Protein AF-A0A7Y0TI34-F1 (afdb_monomer)

Mean predicted aligned error: 14.69 Å

Sequence (115 aa):
MNNKKIIVVSKRFFISGIIFFTLINDMPIPLELNNIVDNALFYTIGKVAMEKLTSTLSKMQDDTATAEDWRFAALLGEIAAVAKNRLSADANEIEFSKGSQVWVERTAVRLKTIR

Secondary structure (DSSP, 8-state):
----------HHHHHHHHHHHHHHTTPPPPHHHHHHHHHHHHHHHHHHHHHHHHHHHHHHHTT---HHHHHHHHHHHHHHHHHHHHHHHHHHHHHHHTT----------------

Structure (mmCIF, N/CA/C/O backbone):
data_AF-A0A7Y0TI34-F1
#
_entry.id   AF-A0A7Y0TI34-F1
#
loop_
_atom_site.group_PDB
_atom_site.id
_atom_site.type_symbol
_atom_site.label_atom_id
_atom_site.label_alt_id
_atom_site.label_comp_id
_atom_site.label_asym_id
_atom_site.label_entity_id
_atom_site.label_seq_id
_atom_site.pdbx_PDB_ins_code
_atom_site.Cartn_x
_atom_site.Cartn_y
_atom_site.Cartn_z
_atom_site.occupancy
_atom_site.B_iso_or_equiv
_atom_site.auth_seq_id
_atom_site.auth_comp_id
_atom_site.auth_asym_id
_atom_site.auth_atom_id
_atom_site.pdbx_PDB_model_num
ATOM 1 N N . MET A 1 1 ? 12.006 22.473 56.922 1.00 37.00 1 MET A N 1
ATOM 2 C CA . MET A 1 1 ? 11.564 22.788 55.543 1.00 37.00 1 MET A CA 1
ATOM 3 C C . MET A 1 1 ? 12.418 21.964 54.593 1.00 37.00 1 MET A C 1
ATOM 5 O O . MET A 1 1 ? 13.622 22.161 54.589 1.00 37.00 1 MET A O 1
ATOM 9 N N . ASN A 1 2 ? 11.842 20.978 53.899 1.00 34.75 2 ASN A N 1
ATOM 10 C CA . ASN A 1 2 ? 12.597 20.020 53.082 1.00 34.75 2 ASN A CA 1
ATOM 11 C C . ASN A 1 2 ? 12.186 20.170 51.609 1.00 34.75 2 ASN A C 1
ATOM 13 O O . ASN A 1 2 ? 11.075 19.799 51.230 1.00 34.75 2 ASN A O 1
ATOM 17 N N . ASN A 1 3 ? 13.070 20.754 50.798 1.00 40.03 3 ASN A N 1
ATOM 18 C CA . ASN A 1 3 ? 12.850 21.010 49.375 1.00 40.03 3 ASN A CA 1
ATOM 19 C C . ASN A 1 3 ? 13.000 19.710 48.577 1.00 40.03 3 ASN A C 1
ATOM 21 O O . ASN A 1 3 ? 14.111 19.302 48.238 1.00 40.03 3 ASN A O 1
ATOM 25 N N . LYS A 1 4 ? 11.881 19.060 48.244 1.00 39.50 4 LYS A N 1
ATOM 26 C CA . LYS A 1 4 ? 11.877 17.967 47.264 1.00 39.50 4 LYS A CA 1
ATOM 27 C C . LYS A 1 4 ? 12.020 18.565 45.861 1.00 39.50 4 LYS A C 1
ATOM 29 O O . LYS A 1 4 ? 11.077 19.146 45.333 1.00 39.50 4 LYS A O 1
ATOM 34 N N . LYS A 1 5 ? 13.205 18.426 45.257 1.00 41.06 5 LYS A N 1
ATOM 35 C CA . LYS A 1 5 ? 13.410 18.666 43.820 1.00 41.06 5 LYS A CA 1
ATOM 36 C C . LYS A 1 5 ? 12.566 17.659 43.034 1.00 41.06 5 LYS A C 1
ATOM 38 O O . LYS A 1 5 ? 12.859 16.467 43.045 1.00 41.06 5 LYS A O 1
ATOM 43 N N . ILE A 1 6 ? 11.529 18.142 42.356 1.00 42.59 6 ILE A N 1
ATOM 44 C CA . ILE A 1 6 ? 10.793 17.369 41.354 1.00 42.59 6 ILE A CA 1
ATOM 45 C C . ILE A 1 6 ? 11.658 17.359 40.092 1.00 42.59 6 ILE A C 1
ATOM 47 O O . ILE A 1 6 ? 11.821 18.381 39.430 1.00 42.59 6 ILE A O 1
ATOM 51 N N . ILE A 1 7 ? 12.258 16.209 39.791 1.00 38.44 7 ILE A N 1
ATOM 52 C CA . ILE A 1 7 ? 12.956 15.984 38.527 1.00 38.44 7 ILE A CA 1
ATOM 53 C C . ILE A 1 7 ? 11.879 15.659 37.490 1.00 38.44 7 ILE A C 1
ATOM 55 O O . ILE A 1 7 ? 11.303 14.573 37.498 1.00 38.44 7 ILE A O 1
ATOM 59 N N . VAL A 1 8 ? 11.580 16.615 36.611 1.00 40.25 8 VAL A N 1
ATOM 60 C CA . VAL A 1 8 ? 10.719 16.385 35.445 1.00 40.25 8 VAL A CA 1
ATOM 61 C C . VAL A 1 8 ? 11.553 15.652 34.398 1.00 40.25 8 VAL A C 1
ATOM 63 O O . VAL A 1 8 ? 12.291 16.265 33.628 1.00 40.25 8 VAL A O 1
ATOM 66 N N . VAL A 1 9 ? 11.481 14.321 34.396 1.00 40.94 9 VAL A N 1
ATOM 67 C CA . VAL A 1 9 ? 12.120 13.500 33.362 1.00 40.94 9 VAL A CA 1
ATOM 68 C C . VAL A 1 9 ? 11.244 13.540 32.110 1.00 40.94 9 VAL A C 1
ATOM 70 O O . VAL A 1 9 ? 10.076 13.151 32.126 1.00 40.94 9 VAL A O 1
ATOM 73 N N . SER A 1 10 ? 11.807 14.048 31.016 1.00 37.31 10 SER A N 1
ATOM 74 C CA . SER A 1 10 ? 11.152 14.124 29.710 1.00 37.31 10 SER A CA 1
ATOM 75 C C . SER A 1 10 ? 10.747 12.726 29.221 1.00 37.31 10 SER A C 1
ATOM 77 O O . SER A 1 10 ? 11.603 11.853 29.065 1.00 37.31 10 SER A O 1
ATOM 79 N N . LYS A 1 11 ? 9.451 12.517 28.927 1.00 45.50 11 LYS A N 1
ATOM 80 C CA . LYS A 1 11 ? 8.871 11.239 28.446 1.00 45.50 11 LYS A CA 1
ATOM 81 C C . LYS A 1 11 ? 9.624 10.615 27.260 1.00 45.50 11 LYS A C 1
ATOM 83 O O . LYS A 1 11 ? 9.571 9.404 27.081 1.00 45.50 11 LYS A O 1
ATOM 88 N N . ARG A 1 12 ? 10.348 11.415 26.467 1.00 41.69 12 ARG A N 1
ATOM 89 C CA . ARG A 1 12 ? 11.113 10.934 25.305 1.00 41.69 12 ARG A CA 1
ATOM 90 C C . ARG A 1 12 ? 12.350 10.104 25.673 1.00 41.69 12 ARG A C 1
ATOM 92 O O . ARG A 1 12 ? 12.727 9.245 24.890 1.00 41.69 12 ARG A O 1
ATOM 99 N N . PHE A 1 13 ? 12.942 10.305 26.852 1.00 37.56 13 PHE A N 1
ATOM 100 C CA . PHE A 1 13 ? 14.112 9.530 27.299 1.00 37.56 13 PHE A CA 1
ATOM 101 C C . PHE A 1 13 ? 13.746 8.189 27.952 1.00 37.56 13 PHE A C 1
ATOM 103 O O . PHE A 1 13 ? 14.592 7.309 28.072 1.00 37.56 13 PHE A O 1
ATOM 110 N N . PHE A 1 14 ? 12.487 8.008 28.353 1.00 46.62 14 PHE A N 1
ATOM 111 C CA . PHE A 1 14 ? 12.054 6.815 29.084 1.00 46.62 14 PHE A CA 1
ATOM 112 C C . PHE A 1 14 ? 11.859 5.600 28.163 1.00 46.62 14 PHE A C 1
ATOM 114 O O . PHE A 1 14 ? 12.132 4.469 28.551 1.00 46.62 14 PHE A O 1
ATOM 121 N N . ILE A 1 15 ? 11.452 5.834 26.911 1.00 53.09 15 ILE A N 1
AT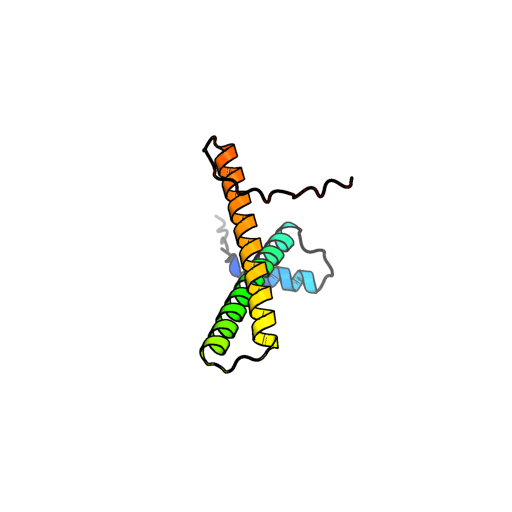OM 122 C CA . ILE A 1 15 ? 11.122 4.759 25.965 1.00 53.09 15 ILE A CA 1
ATOM 123 C C . ILE A 1 15 ? 12.388 4.038 25.478 1.00 53.09 15 ILE A C 1
ATOM 125 O O . ILE A 1 15 ? 12.407 2.811 25.456 1.00 53.09 15 ILE A O 1
ATOM 129 N N . SER A 1 16 ? 13.476 4.757 25.161 1.00 54.78 16 SER A N 1
ATOM 130 C CA . SER A 1 16 ? 14.710 4.090 24.707 1.00 54.78 16 SER A CA 1
ATOM 131 C C . SER A 1 16 ? 15.406 3.313 25.830 1.00 54.78 16 SER A C 1
ATOM 133 O O . SER A 1 16 ? 16.018 2.283 25.565 1.00 54.78 16 SER A O 1
ATOM 135 N N . GLY A 1 17 ? 15.291 3.774 27.082 1.00 52.25 17 GLY A N 1
ATOM 136 C CA . GLY A 1 17 ? 15.852 3.087 28.248 1.00 52.25 17 GLY A CA 1
ATOM 137 C C . GLY A 1 17 ? 15.115 1.791 28.592 1.00 52.25 17 GLY A C 1
ATOM 138 O O . GLY A 1 17 ? 15.759 0.792 28.897 1.00 52.25 17 GLY A O 1
ATOM 139 N N . ILE A 1 18 ? 13.781 1.780 28.481 1.00 57.06 18 ILE A N 1
ATOM 140 C CA . ILE A 1 18 ? 12.975 0.566 28.685 1.00 57.06 18 ILE A CA 1
ATOM 141 C C . ILE A 1 18 ? 13.284 -0.469 27.605 1.00 57.06 18 ILE A C 1
ATOM 143 O O . ILE A 1 18 ? 13.555 -1.613 27.942 1.00 57.06 18 ILE A O 1
ATOM 147 N N . ILE A 1 19 ? 13.322 -0.070 26.330 1.00 55.16 19 ILE A N 1
ATOM 148 C CA . ILE A 1 19 ? 13.629 -0.992 25.224 1.00 55.16 19 ILE A CA 1
ATOM 149 C C . ILE A 1 19 ? 15.005 -1.646 25.428 1.00 55.16 19 ILE A C 1
ATOM 151 O O . ILE A 1 19 ? 15.133 -2.860 25.288 1.00 55.16 19 ILE A O 1
ATOM 155 N N . PHE A 1 20 ? 16.015 -0.868 25.837 1.00 54.31 20 PHE A N 1
ATOM 156 C CA . PHE A 1 20 ? 17.354 -1.387 26.130 1.00 54.31 20 PHE A CA 1
ATOM 157 C C . PHE A 1 20 ? 17.373 -2.338 27.341 1.00 54.31 20 PHE A C 1
ATOM 159 O O . PHE A 1 20 ? 18.052 -3.359 27.311 1.00 54.31 20 PHE A O 1
ATOM 166 N N . PHE A 1 21 ? 16.600 -2.049 28.392 1.00 48.44 21 PHE A N 1
ATOM 167 C CA . PHE A 1 21 ? 16.526 -2.889 29.592 1.00 48.44 21 PHE A CA 1
ATOM 168 C C . PHE A 1 21 ? 15.748 -4.197 29.366 1.00 48.44 21 PHE A C 1
ATOM 170 O O . PHE A 1 21 ? 16.112 -5.232 29.927 1.00 48.44 21 PHE A O 1
ATOM 177 N N . THR A 1 22 ? 14.706 -4.175 28.529 1.00 54.94 22 THR A N 1
ATOM 178 C CA . THR A 1 22 ? 13.918 -5.362 28.166 1.00 54.94 22 THR A CA 1
ATOM 179 C C . THR A 1 22 ? 14.698 -6.304 27.241 1.00 54.94 22 THR A C 1
ATOM 181 O O . THR A 1 22 ? 14.626 -7.512 27.433 1.00 54.94 22 THR A O 1
ATOM 184 N N . LEU A 1 23 ? 15.520 -5.769 26.323 1.00 55.88 23 LEU A N 1
ATOM 185 C CA . LEU A 1 23 ? 16.415 -6.547 25.446 1.00 55.88 23 LEU A CA 1
ATOM 186 C C . LEU A 1 23 ? 17.519 -7.314 26.195 1.00 55.88 23 LEU A C 1
ATOM 188 O O . LEU A 1 23 ? 18.004 -8.318 25.689 1.00 55.88 23 LEU A O 1
ATOM 192 N N . ILE A 1 24 ? 17.930 -6.847 27.378 1.00 58.84 24 ILE A N 1
ATOM 193 C CA . ILE A 1 24 ? 19.001 -7.476 28.174 1.00 58.84 24 ILE A CA 1
ATOM 194 C C . ILE A 1 24 ? 18.470 -8.600 29.080 1.00 58.84 24 ILE A C 1
ATOM 196 O O . ILE A 1 24 ? 19.242 -9.465 29.484 1.00 58.84 24 ILE A O 1
ATOM 200 N N . ASN A 1 25 ? 17.176 -8.603 29.414 1.00 51.56 25 ASN A N 1
ATOM 201 C CA . ASN A 1 25 ? 16.630 -9.449 30.484 1.00 51.56 25 ASN A CA 1
ATOM 202 C C . ASN A 1 25 ? 15.557 -10.457 30.034 1.00 51.56 25 ASN A C 1
ATOM 204 O O . ASN A 1 25 ? 14.865 -10.987 30.901 1.00 51.56 25 ASN A O 1
ATOM 208 N N . ASP A 1 26 ? 15.37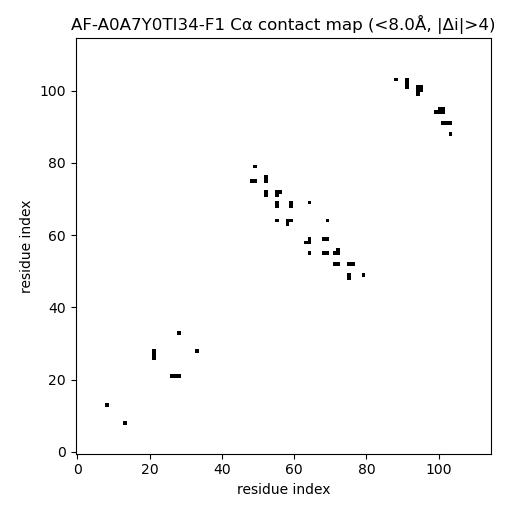5 -10.698 28.728 1.00 55.75 26 ASP A N 1
ATOM 209 C CA . ASP A 1 26 ? 14.358 -11.624 28.177 1.00 55.75 26 ASP A CA 1
ATOM 210 C C . ASP A 1 26 ? 12.962 -11.467 28.821 1.00 55.75 26 ASP A C 1
ATOM 212 O O . ASP A 1 26 ? 12.200 -12.420 28.992 1.00 55.75 26 ASP A O 1
ATOM 216 N N . MET A 1 27 ? 12.607 -10.240 29.216 1.00 59.69 27 MET A N 1
ATOM 217 C CA . MET A 1 27 ? 11.305 -9.968 29.817 1.00 59.69 27 MET A CA 1
ATOM 218 C C . MET A 1 27 ? 10.279 -9.750 28.701 1.00 59.69 27 MET A C 1
ATOM 220 O O . MET A 1 27 ? 10.570 -9.013 27.754 1.00 59.69 27 MET A O 1
ATOM 224 N N . PRO A 1 28 ? 9.066 -10.321 28.793 1.00 62.47 28 PRO A N 1
ATOM 225 C CA . PRO A 1 28 ? 8.024 -10.040 27.820 1.00 62.47 28 PRO A CA 1
ATOM 226 C C . PRO A 1 28 ? 7.707 -8.543 27.816 1.00 62.47 28 PRO A C 1
ATOM 228 O O . PRO A 1 28 ? 7.456 -7.929 28.856 1.00 62.47 28 PRO A O 1
ATOM 231 N N . ILE A 1 29 ? 7.727 -7.959 26.620 1.00 65.56 29 ILE A N 1
ATOM 232 C CA . ILE A 1 29 ? 7.335 -6.570 26.396 1.00 65.56 29 ILE A CA 1
ATOM 233 C C . ILE A 1 29 ? 5.872 -6.412 26.849 1.00 65.56 29 ILE A C 1
ATOM 235 O O . ILE A 1 29 ? 5.028 -7.216 26.442 1.00 65.56 29 ILE A O 1
ATOM 239 N N . PRO A 1 30 ? 5.537 -5.398 27.670 1.00 70.94 30 PRO A N 1
ATOM 240 C CA . PRO A 1 30 ? 4.156 -5.145 28.066 1.00 70.94 30 PRO A CA 1
ATOM 241 C C . PRO A 1 30 ? 3.240 -5.011 26.842 1.00 70.94 30 PRO A C 1
ATOM 243 O O . PRO A 1 30 ? 3.584 -4.317 25.887 1.00 70.94 30 PRO A O 1
ATOM 246 N N . LEU A 1 31 ? 2.060 -5.638 26.882 1.00 69.44 31 LEU A N 1
ATOM 247 C CA . LEU A 1 31 ? 1.126 -5.725 25.748 1.00 69.44 31 LEU A CA 1
ATOM 248 C C . LEU A 1 31 ? 0.776 -4.356 25.134 1.00 69.44 31 LEU A C 1
ATOM 250 O O . LEU A 1 31 ? 0.685 -4.224 23.917 1.00 69.44 31 LEU A O 1
ATOM 254 N N . GLU A 1 32 ? 0.641 -3.318 25.963 1.00 69.31 32 GLU A N 1
ATOM 255 C CA . GLU A 1 32 ? 0.392 -1.948 25.495 1.00 69.31 32 GLU A CA 1
ATOM 256 C C . GLU A 1 32 ? 1.549 -1.385 24.662 1.00 69.31 32 GLU A C 1
ATOM 258 O O . GLU A 1 32 ? 1.319 -0.692 23.672 1.00 69.31 32 GLU A O 1
ATOM 263 N N . LEU A 1 33 ? 2.794 -1.706 25.027 1.00 68.94 33 LEU A N 1
ATOM 264 C CA . LEU A 1 33 ? 3.970 -1.288 24.270 1.00 68.94 33 LEU A CA 1
ATOM 265 C C . LEU A 1 33 ? 4.071 -2.068 22.955 1.00 68.94 33 LEU A C 1
ATOM 267 O O . LEU A 1 33 ? 4.425 -1.477 21.939 1.00 68.94 33 LEU A O 1
ATOM 271 N N . ASN A 1 34 ? 3.687 -3.349 22.952 1.00 72.81 34 ASN A N 1
ATOM 272 C CA . ASN A 1 34 ? 3.647 -4.162 21.737 1.00 72.81 34 ASN A CA 1
ATOM 273 C C . ASN A 1 34 ? 2.650 -3.596 20.713 1.00 72.81 34 ASN A C 1
ATOM 275 O O . ASN A 1 34 ? 3.015 -3.335 19.574 1.00 72.81 34 ASN A O 1
ATOM 279 N N . ASN A 1 35 ? 1.437 -3.245 21.154 1.00 76.19 35 ASN A N 1
ATOM 280 C CA . ASN A 1 35 ? 0.425 -2.627 20.291 1.00 76.19 35 ASN A CA 1
ATOM 281 C C . ASN A 1 35 ? 0.889 -1.284 19.697 1.00 76.19 35 ASN A C 1
ATOM 283 O O . ASN A 1 35 ? 0.560 -0.954 18.560 1.00 76.19 35 ASN A O 1
ATOM 287 N N . ILE A 1 36 ? 1.652 -0.486 20.453 1.00 80.94 36 ILE A N 1
ATOM 288 C CA . ILE A 1 36 ? 2.221 0.775 19.951 1.00 80.94 36 ILE A CA 1
ATOM 289 C C . ILE A 1 36 ? 3.285 0.503 18.883 1.00 80.94 36 ILE A C 1
ATOM 291 O O . ILE A 1 36 ? 3.295 1.175 17.850 1.00 80.94 36 ILE A O 1
ATOM 295 N N . VAL A 1 37 ? 4.171 -0.467 19.128 1.00 81.00 37 VAL A N 1
ATOM 296 C CA . VAL A 1 37 ? 5.223 -0.863 18.183 1.00 81.00 37 VAL A CA 1
ATOM 297 C C . VAL A 1 37 ? 4.608 -1.425 16.902 1.00 81.00 37 VAL A C 1
ATOM 299 O O . VAL A 1 37 ? 4.981 -0.982 15.817 1.00 81.00 37 VAL A O 1
ATOM 302 N N . ASP A 1 38 ? 3.614 -2.301 17.019 1.00 87.25 38 ASP A N 1
ATOM 303 C CA . ASP A 1 38 ? 2.904 -2.897 15.888 1.00 87.25 38 ASP A CA 1
ATOM 304 C C . ASP A 1 38 ? 2.172 -1.836 15.061 1.00 87.25 38 ASP A C 1
ATOM 306 O O . ASP A 1 38 ? 2.310 -1.791 13.839 1.00 87.25 38 ASP A O 1
ATOM 310 N N . ASN A 1 39 ? 1.471 -0.901 15.708 1.00 88.94 39 ASN A N 1
ATOM 311 C CA . ASN A 1 39 ? 0.809 0.201 15.008 1.00 88.94 39 ASN A CA 1
ATOM 312 C C . ASN A 1 39 ? 1.807 1.097 14.261 1.00 88.94 39 ASN A C 1
ATOM 314 O O . ASN A 1 39 ? 1.565 1.472 13.111 1.00 88.94 39 ASN A O 1
ATOM 318 N N . ALA A 1 40 ? 2.939 1.433 14.886 1.00 90.00 40 ALA A N 1
ATOM 319 C CA . ALA A 1 40 ? 3.989 2.217 14.242 1.00 90.00 40 ALA A CA 1
ATOM 320 C C . ALA A 1 40 ? 4.619 1.462 13.059 1.00 90.00 40 ALA A C 1
ATOM 322 O O . ALA A 1 40 ? 4.892 2.063 12.014 1.00 90.00 40 ALA A O 1
ATOM 323 N N . LEU A 1 41 ? 4.810 0.149 13.199 1.00 91.94 41 LEU A N 1
ATOM 324 C CA . LEU A 1 41 ? 5.313 -0.721 12.145 1.00 91.94 41 LEU A CA 1
ATOM 325 C C . LEU A 1 41 ? 4.333 -0.780 10.968 1.00 91.94 41 LEU A C 1
ATOM 327 O O . LEU A 1 41 ? 4.737 -0.498 9.842 1.00 91.94 41 LEU A O 1
ATOM 331 N N . PHE A 1 42 ? 3.050 -1.065 11.204 1.00 91.88 42 PHE A N 1
ATOM 332 C CA . PHE A 1 42 ? 2.038 -1.128 10.146 1.00 91.88 42 PHE A CA 1
ATOM 333 C C . PHE A 1 42 ? 1.859 0.212 9.433 1.00 91.88 42 PHE A C 1
ATOM 335 O O . PHE A 1 42 ? 1.790 0.246 8.203 1.00 91.88 42 PHE A O 1
ATOM 342 N N . TYR A 1 43 ? 1.865 1.320 10.178 1.00 93.25 43 TYR A N 1
ATOM 343 C CA . TYR A 1 43 ? 1.846 2.660 9.594 1.00 93.25 43 TYR A CA 1
ATOM 344 C C . TYR A 1 43 ? 3.057 2.893 8.680 1.00 93.25 43 TYR A C 1
ATOM 346 O O . TYR A 1 43 ? 2.914 3.368 7.551 1.00 93.25 43 TYR A O 1
ATOM 354 N N . THR A 1 44 ? 4.251 2.515 9.140 1.00 96.44 44 THR A N 1
ATOM 355 C CA . THR A 1 44 ? 5.489 2.672 8.368 1.00 96.44 44 THR A CA 1
ATOM 356 C C . THR A 1 44 ? 5.484 1.793 7.119 1.00 96.44 44 THR A C 1
ATOM 358 O O . THR A 1 44 ? 5.817 2.280 6.041 1.00 96.44 44 THR A O 1
ATOM 361 N N . ILE A 1 45 ? 5.042 0.535 7.225 1.00 96.00 45 ILE A N 1
ATOM 362 C CA . ILE A 1 45 ? 4.885 -0.378 6.084 1.00 96.00 45 ILE A CA 1
ATOM 363 C C . ILE A 1 45 ? 3.936 0.227 5.049 1.00 96.00 45 ILE A C 1
ATOM 365 O O . ILE A 1 45 ? 4.279 0.283 3.870 1.00 96.00 45 ILE A O 1
ATOM 369 N N . GLY A 1 46 ? 2.772 0.726 5.481 1.00 95.94 46 GLY A N 1
ATOM 370 C CA . GLY A 1 46 ? 1.805 1.365 4.590 1.00 95.94 46 GLY A CA 1
ATOM 371 C C . GLY A 1 46 ? 2.397 2.574 3.866 1.00 95.94 46 GLY A C 1
ATOM 372 O O . GLY A 1 46 ? 2.249 2.706 2.652 1.00 95.94 46 GLY A O 1
ATOM 373 N N . LYS A 1 47 ? 3.139 3.423 4.585 1.00 97.44 47 LYS A N 1
ATOM 374 C CA . LYS A 1 47 ? 3.816 4.583 3.998 1.00 97.44 47 LYS A CA 1
ATOM 375 C C . LYS A 1 47 ? 4.851 4.169 2.947 1.00 97.44 47 LYS A C 1
ATOM 377 O O . LYS A 1 47 ? 4.795 4.651 1.819 1.00 97.44 47 LYS A O 1
ATOM 382 N N . VAL A 1 48 ? 5.740 3.239 3.291 1.00 97.81 48 VAL A N 1
ATOM 383 C CA . VAL A 1 48 ? 6.789 2.743 2.385 1.00 97.81 48 VAL A CA 1
ATOM 384 C C . VAL A 1 48 ? 6.182 2.056 1.157 1.00 97.81 48 VAL A C 1
ATOM 386 O O . VAL A 1 48 ? 6.668 2.243 0.043 1.00 97.81 48 VAL A O 1
ATOM 389 N N . ALA A 1 49 ? 5.088 1.309 1.322 1.00 97.31 49 ALA A N 1
ATOM 390 C CA . ALA A 1 49 ? 4.368 0.689 0.212 1.00 97.31 49 ALA A CA 1
ATOM 391 C C . ALA A 1 49 ? 3.797 1.734 -0.765 1.00 97.31 49 ALA A C 1
ATOM 393 O O . ALA A 1 49 ? 3.934 1.580 -1.979 1.00 97.31 49 ALA A O 1
ATOM 394 N N . MET A 1 50 ? 3.218 2.826 -0.253 1.00 98.06 50 MET A N 1
ATOM 395 C CA . MET A 1 50 ? 2.705 3.923 -1.084 1.00 98.06 50 MET A CA 1
ATOM 396 C C . MET A 1 50 ? 3.823 4.713 -1.778 1.00 98.06 50 MET A C 1
ATOM 398 O O . MET A 1 50 ? 3.685 5.087 -2.946 1.00 98.06 50 MET A O 1
ATOM 402 N N . GLU A 1 51 ? 4.948 4.938 -1.096 1.00 97.94 51 GLU A N 1
ATOM 403 C CA . GLU A 1 51 ? 6.144 5.555 -1.685 1.00 97.94 51 GLU A CA 1
ATOM 404 C C . GLU A 1 51 ? 6.708 4.681 -2.815 1.00 97.94 51 GLU A C 1
ATOM 406 O O . GLU A 1 51 ? 7.005 5.180 -3.904 1.00 97.94 51 GLU A O 1
ATOM 411 N N . LYS A 1 52 ? 6.782 3.361 -2.600 1.00 97.00 52 LYS A N 1
ATOM 412 C CA . LYS A 1 52 ? 7.224 2.403 -3.616 1.00 97.00 52 LYS A CA 1
ATOM 413 C C . LYS A 1 52 ? 6.291 2.383 -4.823 1.00 97.00 52 LYS A C 1
ATOM 415 O O . LYS A 1 52 ? 6.786 2.438 -5.944 1.00 97.00 52 LYS A O 1
ATOM 420 N N . LEU A 1 53 ? 4.974 2.355 -4.605 1.00 97.19 53 LEU A N 1
ATOM 421 C CA . LEU A 1 53 ? 3.981 2.435 -5.679 1.00 97.19 53 LEU A CA 1
ATOM 422 C C . LEU A 1 53 ? 4.181 3.705 -6.511 1.00 97.19 53 LEU A C 1
ATOM 424 O O . LEU A 1 53 ? 4.279 3.627 -7.730 1.00 97.19 53 LEU A O 1
ATOM 428 N N . THR A 1 54 ? 4.314 4.858 -5.853 1.00 96.94 54 THR A N 1
ATOM 429 C CA . THR A 1 54 ? 4.545 6.148 -6.524 1.00 96.94 54 THR A CA 1
ATOM 430 C C . THR A 1 54 ? 5.835 6.129 -7.348 1.00 96.94 54 THR A C 1
ATOM 432 O O . THR A 1 54 ? 5.833 6.532 -8.508 1.00 96.94 54 THR A O 1
ATOM 435 N N . SER A 1 55 ? 6.927 5.600 -6.787 1.00 94.94 55 SER A N 1
ATOM 436 C CA . SER A 1 55 ? 8.201 5.459 -7.501 1.00 94.94 55 SER A CA 1
ATOM 437 C C . SER A 1 55 ? 8.077 4.552 -8.728 1.00 94.94 55 SER A C 1
ATOM 439 O O . SER A 1 55 ? 8.581 4.892 -9.796 1.00 94.94 55 SER A O 1
ATOM 441 N N . THR A 1 56 ? 7.387 3.418 -8.603 1.00 95.56 56 THR A N 1
ATOM 442 C CA . THR A 1 56 ? 7.178 2.484 -9.712 1.00 95.56 56 THR A CA 1
ATOM 443 C C . THR A 1 56 ? 6.303 3.093 -10.809 1.00 95.56 56 THR A C 1
ATOM 445 O O . THR A 1 56 ? 6.651 2.986 -11.981 1.00 95.56 56 THR A O 1
ATOM 448 N N . LEU A 1 57 ? 5.231 3.806 -10.449 1.00 94.88 57 LEU A N 1
ATOM 449 C CA . LEU A 1 57 ? 4.396 4.531 -11.412 1.00 94.88 57 LEU A CA 1
ATOM 450 C C . LEU A 1 57 ? 5.190 5.613 -12.161 1.00 94.88 57 LEU A C 1
ATOM 452 O O . LEU A 1 57 ? 5.007 5.767 -13.364 1.00 94.88 57 LEU A O 1
ATOM 456 N N . SER A 1 58 ? 6.117 6.304 -11.487 1.00 95.44 58 SER A N 1
ATOM 457 C CA . SER A 1 58 ? 7.024 7.259 -12.144 1.00 95.44 58 SER A CA 1
ATOM 458 C C . SER A 1 58 ? 7.893 6.576 -13.203 1.00 95.44 58 SER A C 1
ATOM 460 O O . SER A 1 58 ? 7.966 7.050 -14.329 1.00 95.44 58 SER A O 1
ATOM 462 N N . LYS A 1 59 ? 8.489 5.415 -12.894 1.00 93.56 59 LYS A N 1
ATOM 463 C CA . LYS A 1 59 ? 9.281 4.656 -13.882 1.00 93.56 59 LYS A CA 1
ATOM 464 C C . LYS A 1 59 ? 8.460 4.225 -15.095 1.00 93.56 59 LYS A C 1
ATOM 466 O O . LYS A 1 59 ? 8.980 4.176 -16.206 1.00 93.56 59 LYS A O 1
ATOM 471 N N . MET A 1 60 ? 7.192 3.875 -14.869 1.00 92.75 60 MET A N 1
ATOM 472 C CA . MET A 1 60 ? 6.259 3.495 -15.932 1.00 92.75 60 MET A CA 1
ATOM 473 C C . MET A 1 60 ? 5.939 4.681 -16.841 1.00 92.75 60 MET A C 1
ATOM 475 O O . MET A 1 60 ? 5.822 4.499 -18.047 1.00 92.75 60 MET A O 1
ATOM 479 N N . GLN A 1 61 ? 5.834 5.885 -16.276 1.00 94.56 61 GLN A N 1
ATOM 480 C CA . GLN A 1 61 ? 5.651 7.115 -17.043 1.00 94.56 61 GLN A CA 1
ATOM 481 C C . GLN A 1 61 ? 6.883 7.457 -17.894 1.00 94.56 61 GLN A C 1
ATOM 483 O O . GLN A 1 61 ? 6.726 7.910 -19.024 1.00 94.56 61 GLN A O 1
ATOM 488 N N . ASP A 1 62 ? 8.083 7.196 -17.376 1.00 92.75 62 ASP A N 1
ATOM 489 C CA . ASP A 1 62 ? 9.351 7.454 -18.068 1.00 92.75 62 ASP A CA 1
ATOM 490 C C . ASP A 1 62 ? 9.725 6.365 -19.101 1.00 92.75 62 ASP A C 1
ATOM 492 O O . ASP A 1 62 ? 10.821 6.401 -19.653 1.00 92.75 62 ASP A O 1
ATOM 496 N N . ASP A 1 63 ? 8.851 5.377 -19.344 1.00 89.06 63 ASP A N 1
ATOM 497 C CA . ASP A 1 63 ? 9.074 4.213 -20.228 1.00 89.06 63 ASP A CA 1
ATOM 498 C C . ASP A 1 63 ? 10.341 3.394 -19.888 1.00 89.06 63 ASP A C 1
ATOM 500 O O . ASP A 1 63 ? 10.968 2.753 -20.729 1.00 89.06 63 ASP A O 1
ATOM 504 N N . THR A 1 64 ? 10.732 3.402 -18.609 1.00 91.19 64 THR A N 1
ATOM 505 C CA . THR A 1 64 ? 11.881 2.637 -18.083 1.00 91.19 64 THR A CA 1
ATOM 506 C C . THR A 1 64 ? 11.457 1.446 -17.221 1.00 91.19 64 THR A C 1
ATOM 508 O O . THR A 1 64 ? 12.296 0.769 -16.621 1.00 91.19 64 THR A O 1
ATOM 511 N N . ALA A 1 65 ? 10.152 1.185 -17.127 1.00 91.94 65 ALA A N 1
ATOM 512 C CA . ALA A 1 65 ? 9.597 0.137 -16.283 1.00 91.94 65 ALA A CA 1
ATOM 513 C C . ALA A 1 65 ? 9.769 -1.262 -16.883 1.00 91.94 65 ALA A C 1
ATOM 515 O O . ALA A 1 65 ? 9.463 -1.524 -18.045 1.00 91.94 65 ALA A O 1
ATOM 516 N N . THR A 1 66 ? 10.181 -2.201 -16.037 1.00 94.56 66 THR A N 1
ATOM 517 C CA . THR A 1 66 ? 10.246 -3.625 -16.374 1.00 94.56 66 THR A CA 1
ATOM 518 C C . THR A 1 66 ? 8.881 -4.299 -16.214 1.00 94.56 66 THR A C 1
ATOM 520 O O . THR A 1 66 ? 7.993 -3.789 -15.533 1.00 94.56 66 THR A O 1
ATOM 523 N N . ALA A 1 67 ? 8.701 -5.503 -16.765 1.00 94.81 67 ALA A N 1
ATOM 524 C CA . ALA A 1 67 ? 7.480 -6.289 -16.542 1.00 94.81 67 ALA A CA 1
ATOM 525 C C . ALA A 1 67 ? 7.200 -6.573 -15.048 1.00 94.81 67 ALA A C 1
ATOM 527 O O . ALA A 1 67 ? 6.043 -6.721 -14.651 1.00 94.81 67 ALA A O 1
ATOM 528 N N . GLU A 1 68 ? 8.241 -6.639 -14.213 1.00 94.81 68 GLU A N 1
ATOM 529 C CA . GLU A 1 68 ? 8.093 -6.779 -12.762 1.00 94.81 68 GLU A CA 1
ATOM 530 C C . GLU A 1 68 ? 7.559 -5.502 -12.114 1.00 94.81 68 GLU A C 1
ATOM 532 O O . GLU A 1 68 ? 6.667 -5.586 -11.272 1.00 94.81 68 GLU A O 1
ATOM 537 N N . ASP A 1 69 ? 8.025 -4.327 -12.546 1.00 93.75 69 ASP A N 1
ATOM 538 C CA . ASP A 1 69 ? 7.510 -3.036 -12.079 1.00 93.75 69 ASP A CA 1
ATOM 539 C C . ASP A 1 69 ? 5.989 -2.937 -12.306 1.00 93.75 69 ASP A C 1
ATOM 541 O O . ASP A 1 69 ? 5.253 -2.581 -11.387 1.00 93.75 69 ASP A O 1
ATOM 545 N N . TRP A 1 70 ? 5.491 -3.362 -13.473 1.00 94.50 70 TRP A N 1
ATOM 546 C CA . TRP A 1 70 ? 4.050 -3.400 -13.762 1.00 94.50 70 TRP A CA 1
ATOM 547 C C . TRP A 1 70 ? 3.272 -4.326 -12.818 1.00 94.50 70 TRP A C 1
ATOM 549 O O . TRP A 1 70 ? 2.220 -3.948 -12.297 1.00 94.50 70 TRP A O 1
ATOM 559 N N . ARG A 1 71 ? 3.789 -5.534 -12.562 1.00 96.50 71 ARG A N 1
ATOM 560 C CA . ARG A 1 71 ? 3.154 -6.497 -11.645 1.00 96.50 71 ARG A CA 1
ATOM 561 C C . ARG A 1 71 ? 3.150 -5.988 -10.206 1.00 96.50 71 ARG A C 1
ATOM 563 O O . ARG A 1 71 ? 2.140 -6.116 -9.517 1.00 96.50 71 ARG A O 1
ATOM 570 N N . PHE A 1 72 ? 4.249 -5.385 -9.757 1.00 95.50 72 PHE A N 1
ATOM 571 C CA . PHE A 1 72 ? 4.339 -4.812 -8.417 1.00 95.50 72 PHE A CA 1
ATOM 572 C C . PHE A 1 72 ? 3.443 -3.587 -8.251 1.00 95.50 72 PHE A C 1
ATOM 574 O O . PHE A 1 72 ? 2.800 -3.461 -7.212 1.00 95.50 72 PHE A O 1
ATOM 581 N N . ALA A 1 73 ? 3.344 -2.719 -9.261 1.00 96.44 73 ALA A N 1
ATOM 582 C CA . ALA A 1 73 ? 2.420 -1.588 -9.235 1.00 96.44 73 ALA A CA 1
ATOM 583 C C . ALA A 1 73 ? 0.963 -2.054 -9.122 1.00 96.44 73 ALA A C 1
ATOM 585 O O . ALA A 1 73 ? 0.219 -1.519 -8.300 1.00 96.44 73 ALA A O 1
ATOM 586 N N . ALA A 1 74 ? 0.573 -3.081 -9.886 1.00 96.25 74 ALA A N 1
ATOM 587 C CA . ALA A 1 74 ? -0.764 -3.663 -9.804 1.00 96.25 74 ALA A CA 1
ATOM 588 C C . ALA A 1 74 ? -1.055 -4.216 -8.399 1.00 96.25 74 ALA A C 1
ATOM 590 O O . ALA A 1 74 ? -2.045 -3.829 -7.781 1.00 96.25 74 ALA A O 1
ATOM 591 N N . LEU A 1 75 ? -0.151 -5.035 -7.851 1.00 97.38 75 LEU A N 1
ATOM 592 C CA . LEU A 1 75 ? -0.306 -5.613 -6.513 1.00 97.38 75 LEU A CA 1
ATOM 593 C C . LEU A 1 75 ? -0.386 -4.541 -5.413 1.00 97.38 75 LEU A C 1
ATOM 595 O O . LEU A 1 75 ? -1.254 -4.598 -4.545 1.00 97.38 75 LEU A O 1
ATOM 599 N N . LEU A 1 76 ? 0.505 -3.546 -5.438 1.00 97.44 76 LEU A N 1
ATOM 600 C CA . LEU A 1 76 ? 0.488 -2.445 -4.469 1.00 97.44 76 LEU A CA 1
ATOM 601 C C . LEU A 1 76 ? -0.790 -1.602 -4.594 1.00 97.44 76 LEU A C 1
ATOM 603 O O . LEU A 1 76 ? -1.341 -1.169 -3.581 1.00 97.44 76 LEU A O 1
ATOM 607 N N . GLY A 1 77 ? -1.284 -1.403 -5.818 1.00 97.25 77 GLY A N 1
ATOM 608 C CA . GLY A 1 77 ? -2.563 -0.749 -6.082 1.00 97.25 77 GLY A CA 1
ATOM 609 C C . GLY A 1 77 ? -3.750 -1.514 -5.491 1.00 97.25 77 GLY A C 1
ATOM 610 O O . GLY A 1 77 ? -4.598 -0.908 -4.835 1.00 97.25 77 GLY A O 1
ATOM 611 N N . GLU A 1 78 ? -3.786 -2.839 -5.651 1.00 97.06 78 GLU A N 1
ATOM 612 C CA . GLU A 1 78 ? -4.813 -3.701 -5.052 1.00 97.06 78 GLU A CA 1
ATOM 613 C C . GLU A 1 78 ? -4.782 -3.647 -3.521 1.00 97.06 78 GLU A C 1
ATOM 615 O O . GLU A 1 78 ? -5.823 -3.458 -2.890 1.00 97.06 78 GLU A O 1
ATOM 620 N N . ILE A 1 79 ? -3.593 -3.728 -2.913 1.00 95.94 79 ILE A N 1
ATOM 621 C CA . ILE A 1 79 ? -3.428 -3.596 -1.458 1.00 95.94 79 ILE A CA 1
ATOM 622 C C . ILE A 1 79 ? -3.968 -2.242 -0.978 1.00 95.94 79 ILE A C 1
ATOM 624 O O . ILE A 1 79 ? -4.725 -2.189 -0.005 1.00 95.94 79 ILE A O 1
ATOM 628 N N . ALA A 1 80 ? -3.631 -1.151 -1.672 1.00 95.38 80 ALA A N 1
ATOM 629 C CA . ALA A 1 80 ? -4.113 0.183 -1.331 1.00 95.38 80 ALA A CA 1
ATOM 630 C C . ALA A 1 80 ? -5.640 0.306 -1.472 1.00 95.38 80 ALA A C 1
ATOM 632 O O . ALA A 1 80 ? -6.284 0.925 -0.624 1.00 95.38 80 ALA A O 1
ATOM 633 N N . ALA A 1 81 ? -6.232 -0.290 -2.510 1.00 93.62 81 ALA A N 1
ATOM 634 C CA . ALA A 1 81 ? -7.679 -0.305 -2.707 1.00 93.62 81 ALA A CA 1
ATOM 635 C C . ALA A 1 81 ? -8.393 -1.076 -1.586 1.00 93.62 81 ALA A C 1
ATOM 637 O O . ALA A 1 81 ? -9.328 -0.558 -0.978 1.00 93.62 81 ALA A O 1
ATOM 638 N N . VAL A 1 82 ? -7.908 -2.271 -1.239 1.00 94.56 82 VAL A N 1
ATOM 639 C CA . VAL A 1 82 ? -8.465 -3.074 -0.140 1.00 94.56 82 VAL A CA 1
ATOM 640 C C . VAL A 1 82 ? -8.346 -2.342 1.198 1.00 94.56 82 VAL A C 1
ATOM 642 O O . VAL A 1 82 ? -9.304 -2.326 1.971 1.00 94.56 82 VAL A O 1
ATOM 645 N N . ALA A 1 83 ? -7.205 -1.705 1.474 1.00 91.94 83 ALA A N 1
ATOM 646 C CA . ALA A 1 83 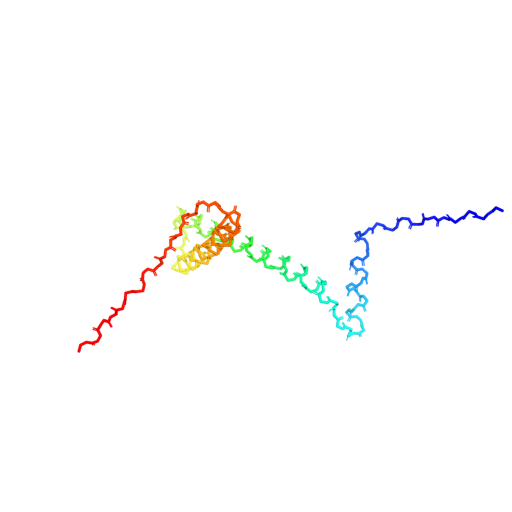? -7.009 -0.930 2.697 1.00 91.94 83 ALA A CA 1
ATOM 647 C C . ALA A 1 83 ? -7.985 0.255 2.792 1.00 91.94 83 ALA A C 1
ATOM 649 O O . ALA A 1 83 ? -8.607 0.451 3.834 1.00 91.94 83 ALA A O 1
ATOM 650 N N . LYS A 1 84 ? -8.178 1.004 1.697 1.00 89.81 84 LYS A N 1
ATOM 651 C CA . LYS A 1 84 ? -9.165 2.095 1.633 1.00 89.81 84 LYS A CA 1
ATOM 652 C C . LYS A 1 84 ? -10.582 1.587 1.871 1.00 89.81 84 LYS A C 1
ATOM 654 O O . LYS A 1 84 ? -11.297 2.175 2.672 1.00 89.81 84 LYS A O 1
ATOM 659 N N . ASN A 1 85 ? -10.953 0.471 1.245 1.00 90.75 85 ASN A N 1
ATOM 660 C CA . ASN A 1 85 ? -12.280 -0.117 1.415 1.00 90.75 85 ASN A CA 1
ATOM 661 C C . ASN A 1 85 ? -12.551 -0.501 2.873 1.00 90.75 85 ASN A C 1
ATOM 663 O O . ASN A 1 85 ? -13.648 -0.255 3.365 1.00 90.75 85 ASN A O 1
ATOM 667 N N . ARG A 1 86 ? -11.555 -1.054 3.580 1.00 90.56 86 ARG A N 1
ATOM 668 C CA . ARG A 1 86 ? -11.672 -1.356 5.016 1.00 90.56 86 ARG A CA 1
ATOM 669 C C . ARG A 1 86 ? -11.878 -0.092 5.846 1.00 90.56 86 ARG A C 1
ATOM 671 O O . ARG A 1 86 ? -12.836 -0.028 6.599 1.00 90.56 86 ARG A O 1
ATOM 678 N N . LEU A 1 87 ? -11.057 0.938 5.634 1.00 89.00 87 LEU A N 1
ATOM 679 C CA . LEU A 1 87 ? -11.202 2.215 6.344 1.00 89.00 87 LEU A CA 1
ATOM 680 C C . LEU A 1 87 ? -12.571 2.867 6.101 1.00 89.00 87 LEU A C 1
ATOM 682 O O . LEU A 1 87 ? -13.172 3.411 7.024 1.00 89.00 87 LEU A O 1
ATOM 686 N N . SER A 1 88 ? -13.076 2.809 4.867 1.00 86.69 88 SER A N 1
ATOM 687 C CA . SER A 1 88 ? -14.412 3.304 4.530 1.00 86.69 88 SER A CA 1
ATOM 688 C C . SER A 1 88 ? -15.520 2.483 5.190 1.00 86.69 88 SER A C 1
ATOM 690 O O . SER A 1 88 ? -16.486 3.067 5.674 1.00 86.69 88 SER A O 1
ATOM 692 N N . ALA A 1 89 ? -15.389 1.155 5.240 1.00 86.19 89 ALA A N 1
ATOM 693 C CA . ALA A 1 89 ? -16.339 0.291 5.937 1.00 86.19 89 ALA A CA 1
ATOM 694 C C . ALA A 1 89 ? -16.378 0.601 7.441 1.00 86.19 89 ALA A C 1
ATOM 696 O O . ALA A 1 89 ? -17.459 0.855 7.967 1.00 86.19 89 ALA A O 1
ATOM 697 N N . ASP A 1 90 ? -15.218 0.699 8.093 1.00 87.00 90 ASP A N 1
ATOM 698 C CA . ASP A 1 90 ? -15.117 1.024 9.521 1.00 87.00 90 ASP A CA 1
ATOM 699 C C . ASP A 1 90 ? -15.741 2.399 9.826 1.00 87.00 90 ASP A C 1
ATOM 701 O O . ASP A 1 90 ? -16.513 2.557 10.774 1.00 87.00 90 ASP A O 1
ATOM 705 N N . ALA A 1 91 ? -15.462 3.406 8.990 1.00 84.62 91 ALA A N 1
ATOM 706 C CA . ALA A 1 91 ? -16.056 4.736 9.127 1.00 84.62 91 ALA A CA 1
ATOM 707 C C . ALA A 1 91 ? -17.584 4.708 8.954 1.00 84.62 91 ALA A C 1
ATOM 709 O O . ALA A 1 91 ? -18.308 5.347 9.720 1.00 84.62 91 ALA A O 1
ATOM 710 N N . ASN A 1 92 ? -18.084 3.941 7.983 1.00 86.06 92 ASN A N 1
ATOM 711 C CA . ASN A 1 92 ? -19.516 3.773 7.761 1.00 86.06 92 ASN A CA 1
ATOM 712 C C . ASN A 1 92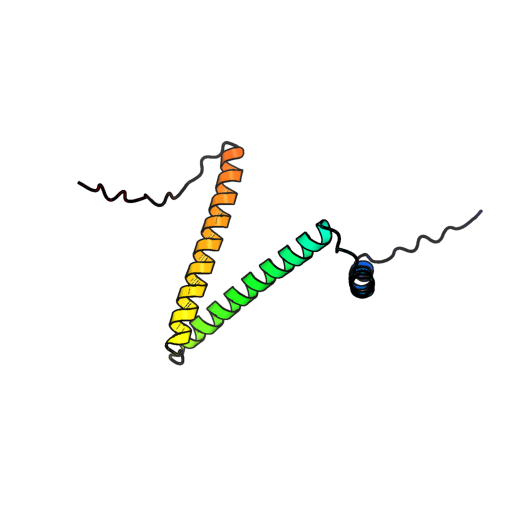 ? -20.201 3.073 8.938 1.00 86.06 92 ASN A C 1
ATOM 714 O O . ASN A 1 92 ? -21.293 3.476 9.323 1.00 86.06 92 ASN A O 1
ATOM 718 N N . GLU A 1 93 ? -19.583 2.050 9.527 1.00 85.62 93 GLU A N 1
ATOM 719 C CA . GLU A 1 93 ? -20.121 1.372 10.711 1.00 85.62 93 GLU A CA 1
ATOM 720 C C . GLU A 1 93 ? -20.216 2.327 11.907 1.00 85.62 93 GLU A C 1
ATOM 722 O O . GLU A 1 93 ? -21.244 2.371 12.590 1.00 85.62 93 GLU A O 1
ATOM 727 N N . ILE A 1 94 ? -19.191 3.160 12.114 1.00 86.00 94 ILE A N 1
ATOM 728 C CA . ILE A 1 94 ? -19.201 4.204 13.143 1.00 86.00 94 ILE A CA 1
ATOM 729 C C . ILE A 1 94 ? -20.342 5.200 12.901 1.00 86.00 94 ILE A C 1
ATOM 731 O O . ILE A 1 94 ? -21.085 5.506 13.832 1.00 86.00 94 ILE A O 1
ATOM 735 N N . GLU A 1 95 ? -20.519 5.702 11.681 1.00 81.94 95 GLU A N 1
ATOM 736 C CA . GLU A 1 95 ? -21.577 6.671 11.371 1.00 81.94 95 GLU A CA 1
ATOM 737 C C . GLU A 1 95 ? -22.980 6.051 11.435 1.00 81.94 95 GLU A C 1
ATOM 739 O O . GLU A 1 95 ? -23.903 6.656 11.985 1.00 81.94 95 GLU A O 1
ATOM 744 N N . PHE A 1 96 ? -23.136 4.805 10.988 1.00 83.31 96 PHE A N 1
ATOM 745 C CA . PHE A 1 96 ? -24.379 4.053 11.137 1.00 83.31 96 PHE A CA 1
ATOM 746 C C . PHE A 1 96 ? -24.759 3.867 12.609 1.00 83.31 96 PHE A C 1
ATOM 748 O O . PHE A 1 96 ? -25.917 4.061 12.976 1.00 83.31 96 PHE A O 1
ATOM 755 N N . SER A 1 97 ? -23.784 3.565 13.477 1.00 81.94 97 SER A N 1
ATOM 756 C CA . SER A 1 97 ? -24.016 3.427 14.923 1.00 81.94 97 SER A CA 1
ATOM 757 C C . SER A 1 97 ? -24.536 4.715 15.580 1.00 81.94 97 SER A C 1
ATOM 759 O O . SER A 1 97 ? -25.213 4.658 16.605 1.00 81.94 97 SER A O 1
ATOM 761 N N . LYS A 1 98 ? -24.284 5.874 14.959 1.00 88.44 98 LYS A N 1
ATOM 762 C CA . LYS A 1 98 ? -24.781 7.189 15.393 1.00 88.44 98 LYS A CA 1
ATOM 763 C C . LYS A 1 98 ? -26.153 7.540 14.805 1.00 88.44 98 LYS A C 1
ATOM 765 O O . LYS A 1 98 ? -26.674 8.615 15.086 1.00 88.44 98 LYS A O 1
ATOM 770 N N . GLY A 1 99 ? -26.741 6.654 13.999 1.00 82.69 99 GLY A N 1
ATOM 771 C CA . GLY A 1 99 ? -28.025 6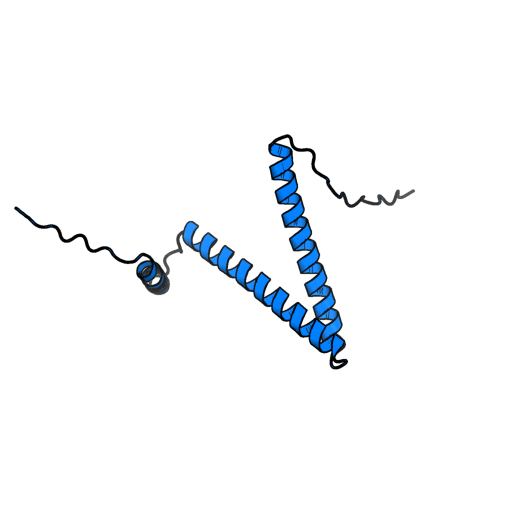.861 13.327 1.00 82.69 99 GLY A CA 1
ATOM 772 C C . GLY A 1 99 ? -27.933 7.606 11.990 1.00 82.69 99 GLY A C 1
ATOM 773 O O . GLY A 1 99 ? -28.970 7.959 11.429 1.00 82.69 99 GLY A O 1
ATOM 774 N N . SER A 1 100 ? -26.726 7.842 11.463 1.00 80.06 100 SER A N 1
ATOM 775 C CA . SER A 1 100 ? -26.529 8.466 10.151 1.00 80.06 100 SER A CA 1
ATOM 776 C C . SER A 1 100 ? -26.871 7.488 9.018 1.00 80.06 100 SER A C 1
ATOM 778 O O . SER A 1 100 ? -26.602 6.288 9.101 1.00 80.06 100 SER A O 1
ATOM 780 N N . GLN A 1 101 ? -27.429 7.996 7.915 1.00 76.81 101 GLN A N 1
ATOM 781 C CA . GLN A 1 101 ? -27.559 7.210 6.685 1.00 76.81 101 GLN A CA 1
ATOM 782 C C . GLN A 1 101 ? -26.190 7.078 6.016 1.00 76.81 101 GLN A C 1
ATOM 784 O O . GLN A 1 101 ? -25.562 8.083 5.686 1.00 76.81 101 GLN A O 1
ATOM 789 N N . VAL A 1 102 ? -25.741 5.843 5.798 1.00 76.25 102 VAL A N 1
ATOM 790 C CA . VAL A 1 102 ? -24.444 5.547 5.177 1.00 76.25 102 VAL A CA 1
ATOM 791 C C . VAL A 1 102 ? -24.613 4.771 3.878 1.00 76.25 102 VAL A C 1
ATOM 793 O O . VAL A 1 102 ? -25.496 3.921 3.745 1.00 76.25 102 VAL A O 1
ATOM 796 N N . TRP A 1 103 ? -23.746 5.066 2.912 1.00 67.38 103 TRP A N 1
ATOM 797 C CA . TRP A 1 103 ? -23.664 4.339 1.651 1.00 67.38 103 TRP A CA 1
ATOM 798 C C . TRP A 1 103 ? -22.747 3.130 1.813 1.00 67.38 103 TRP A C 1
ATOM 800 O O . TRP A 1 103 ? -21.571 3.279 2.134 1.00 67.38 103 TRP A O 1
ATOM 810 N N . VAL A 1 104 ? -23.287 1.934 1.579 1.00 66.31 104 VAL A N 1
ATOM 811 C CA . VAL A 1 104 ? -22.551 0.670 1.701 1.00 66.31 104 VAL A CA 1
ATOM 812 C C . VAL A 1 104 ? -22.468 0.013 0.331 1.00 66.31 104 VAL A C 1
ATOM 814 O O . VAL A 1 104 ? -23.488 -0.392 -0.227 1.00 66.31 104 VAL A O 1
ATOM 817 N N . GLU A 1 10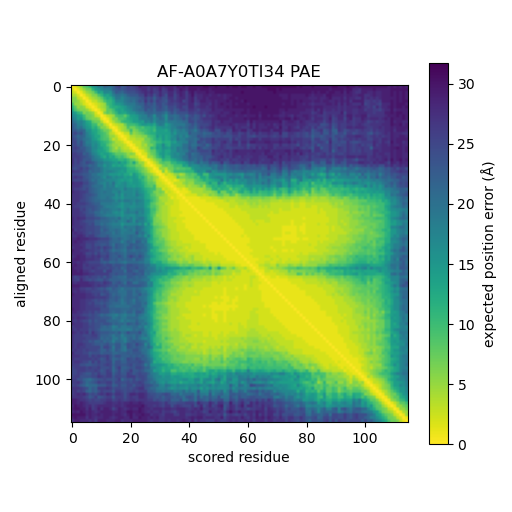5 ? -21.261 -0.129 -0.210 1.00 60.91 105 GLU A N 1
ATOM 818 C CA . GLU A 1 105 ? -21.044 -0.959 -1.393 1.00 60.91 105 GLU A CA 1
ATOM 819 C C . GLU A 1 105 ? -20.959 -2.425 -0.965 1.00 60.91 105 GLU A C 1
ATOM 821 O O . GLU A 1 105 ? -20.109 -2.820 -0.168 1.00 60.91 105 GLU A O 1
ATOM 826 N N . ARG A 1 106 ? -21.876 -3.250 -1.477 1.00 60.69 106 ARG A N 1
ATOM 827 C CA . ARG A 1 106 ? -21.854 -4.700 -1.270 1.00 60.69 106 ARG A CA 1
ATOM 828 C C . ARG A 1 106 ? -21.399 -5.376 -2.549 1.00 60.69 106 ARG A C 1
ATOM 830 O O . ARG A 1 106 ? -22.068 -5.275 -3.576 1.00 60.69 106 ARG A O 1
ATOM 837 N N . THR A 1 107 ? -20.313 -6.136 -2.470 1.00 56.44 107 THR A N 1
ATOM 838 C CA . THR A 1 107 ? -19.937 -7.054 -3.545 1.00 56.44 107 THR A CA 1
ATOM 839 C C . THR A 1 107 ? -20.995 -8.147 -3.625 1.00 56.44 107 THR A C 1
ATOM 841 O O . THR A 1 107 ? -21.090 -9.004 -2.745 1.00 56.44 107 THR A O 1
ATOM 844 N N . ALA A 1 108 ? -21.833 -8.103 -4.660 1.00 53.81 108 ALA A N 1
ATOM 845 C CA . ALA A 1 108 ? -22.830 -9.135 -4.890 1.00 53.81 108 ALA A CA 1
ATOM 846 C C . ALA A 1 108 ? -22.122 -10.479 -5.110 1.00 53.81 108 ALA A C 1
ATOM 848 O O . ALA A 1 108 ? -21.393 -10.664 -6.087 1.00 53.81 108 ALA A O 1
ATOM 849 N N . VAL A 1 109 ? -22.341 -11.434 -4.206 1.00 54.72 109 VAL A N 1
ATOM 850 C CA . VAL A 1 109 ? -21.905 -12.812 -4.421 1.00 54.72 109 VAL A CA 1
ATOM 851 C C . VAL A 1 109 ? -22.763 -13.374 -5.547 1.00 54.72 109 VAL A C 1
ATOM 853 O O . VAL A 1 109 ? -23.943 -13.673 -5.362 1.00 54.72 109 VAL A O 1
ATOM 856 N N . ARG A 1 110 ? -22.186 -13.497 -6.745 1.00 49.91 110 ARG A N 1
ATOM 857 C CA . ARG A 1 110 ? -22.839 -14.183 -7.859 1.00 49.91 110 ARG A CA 1
ATOM 858 C C . ARG A 1 110 ? -22.894 -15.673 -7.530 1.00 49.91 110 ARG A C 1
ATOM 860 O O . ARG A 1 110 ? -21.954 -16.410 -7.817 1.00 49.91 110 ARG A O 1
ATOM 867 N N . LEU A 1 111 ? -23.991 -16.115 -6.920 1.00 58.12 111 LEU A N 1
ATOM 868 C CA . LEU A 1 111 ? -24.278 -17.535 -6.747 1.00 58.12 111 LEU A CA 1
ATOM 869 C C . LEU A 1 111 ? -24.375 -18.164 -8.143 1.00 58.12 111 LEU A C 1
ATOM 871 O O . LEU A 1 111 ? -25.306 -17.886 -8.897 1.00 58.12 111 LEU A O 1
ATOM 875 N N . LYS A 1 112 ? -23.399 -19.001 -8.514 1.00 56.75 112 LYS A N 1
ATOM 876 C CA . LYS A 1 112 ? -23.600 -19.950 -9.609 1.00 56.75 112 LYS A CA 1
ATOM 877 C C . LYS A 1 112 ? -24.610 -20.971 -9.103 1.00 56.75 112 LYS A C 1
ATOM 879 O O . LYS A 1 112 ? -24.264 -21.834 -8.304 1.00 56.75 112 LYS A O 1
ATOM 884 N N . THR A 1 113 ? -25.859 -20.851 -9.536 1.00 52.28 113 THR A N 1
ATOM 885 C CA . THR A 1 113 ? -26.842 -21.922 -9.389 1.00 52.28 113 THR A CA 1
ATOM 886 C C . THR A 1 113 ? -26.308 -23.138 -10.144 1.00 52.28 113 THR A C 1
ATOM 888 O O . THR A 1 113 ? -26.270 -23.131 -11.372 1.00 52.28 113 THR A O 1
ATOM 891 N N . ILE A 1 114 ? -25.835 -24.148 -9.415 1.00 55.28 114 ILE A N 1
ATOM 892 C CA . ILE A 1 114 ? -25.566 -25.473 -9.975 1.00 55.28 114 ILE A CA 1
ATOM 89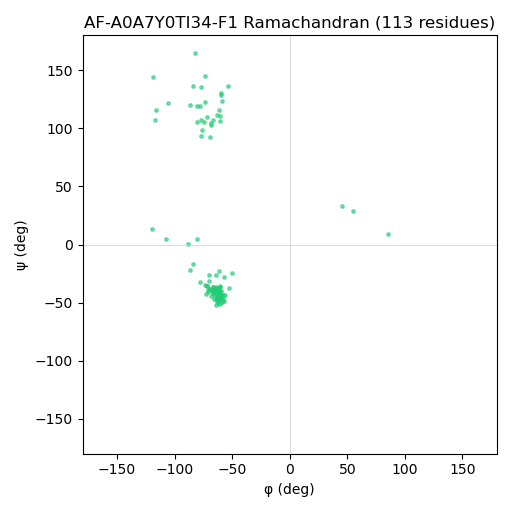3 C C . ILE A 1 114 ? -26.950 -26.079 -10.235 1.00 55.28 114 ILE A C 1
ATOM 895 O O . ILE A 1 114 ? -27.703 -26.303 -9.287 1.00 55.28 114 ILE A O 1
ATOM 899 N N . ARG A 1 115 ? -27.318 -26.213 -11.511 1.00 58.59 115 ARG A N 1
ATOM 900 C CA . ARG A 1 115 ? -28.449 -27.033 -11.958 1.00 58.59 115 ARG A CA 1
ATOM 901 C C . ARG A 1 115 ? -27.936 -28.412 -12.329 1.00 58.59 115 ARG A C 1
ATOM 903 O O . ARG A 1 115 ? -26.823 -28.459 -12.898 1.00 58.59 115 ARG A O 1
#

Foldseek 3Di:
DDDDPDDPDDPVVVVVVVVVVCVVPVDDDPPVVVVVVVVVVVVVVLVVLVVLLVVLVVCVVVVNHDPVSVVSNVVSVVVVVVVVLVVLVVVQVVCVVVVDDGDD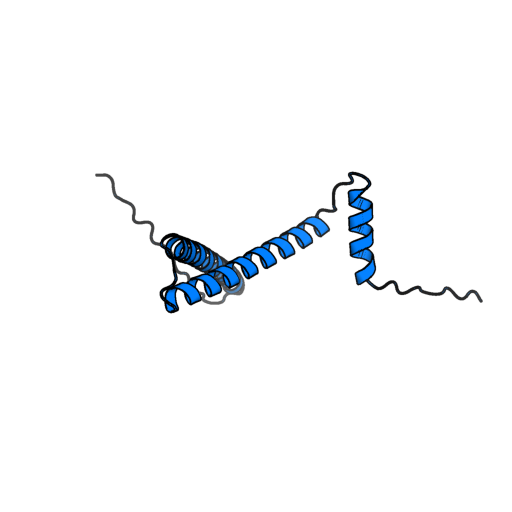DDDDDPDPPDD

pLDDT: mean 75.77, std 20.3, range [34.75, 98.06]

Radius of gyration: 24.05 Å; Cα contacts (8 Å, |Δi|>4): 33; chains: 1; bounding box: 48×50×76 Å

Solvent-accessible surface area (backbone atoms only — not comparable to full-atom values): 7071 Å² total; per-residue (Å²): 139,84,86,80,81,80,78,84,74,61,74,79,63,53,57,64,52,48,55,56,55,37,74,74,61,81,50,84,75,56,68,72,58,47,53,52,51,50,51,53,48,52,52,49,51,54,51,52,50,52,53,50,35,54,54,41,51,50,33,51,73,70,74,68,51,49,78,63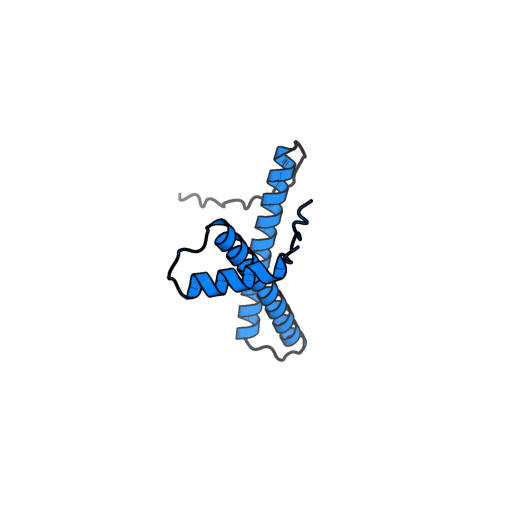,45,56,53,51,37,52,53,45,50,50,53,52,50,54,52,50,52,49,56,51,48,56,52,37,52,56,41,39,75,72,72,45,92,64,91,77,88,74,85,78,80,80,76,80,80,84,126